Protein AF-A0A0K9NZ03-F1 (afdb_monomer_lite)

Organism: Zostera marina (NCBI:txid29655)

InterPro domains:
  IPR006501 Pectinesterase inhibitor domain [PF04043] (8-106)
  IPR006501 Pectinesterase inhibitor domain [SM00856] (1-106)
  IPR006501 Pectinesterase inhibitor domain [TIGR01614] (9-110)
  IPR035513 Invertase/pectin methylesterase inhibitor domain superfamily [G3DSA:1.20.140.40] (1-110)
  IPR035513 Invertase/pectin methylesterase inhibitor domain superfamily [SSF101148] (7-110)
  IPR051955 Pectinesterase Inhibitor [PTHR31080] (12-106)

Radius of gyration: 18.09 Å; chains: 1; bounding box: 47×19×52 Å

Secondary structure (DSSP, 8-state):
---HHHHHHHHHHHHHHHHHHHHHHHHHHHHHHHHHHTT--STTSHHHHHHHHHHHHHHHHHHHHHHHHHHHHHSTTGGGS-HHHHHHHHHHHHHHHHHHHHHHHHHHHHSTT--

Structure (mmCIF, N/CA/C/O backbone):
data_AF-A0A0K9NZ03-F1
#
_entry.id   AF-A0A0K9NZ03-F1
#
loop_
_atom_site.group_PDB
_atom_site.id
_atom_site.type_symbol
_atom_site.label_atom_id
_atom_site.label_alt_id
_atom_site.label_comp_id
_atom_site.label_asym_id
_atom_site.label_entity_id
_atom_site.label_seq_id
_atom_site.pdbx_PDB_ins_code
_atom_site.Cartn_x
_atom_site.Cartn_y
_atom_site.Cartn_z
_atom_site.occupancy
_atom_site.B_iso_or_equiv
_atom_site.auth_seq_id
_atom_site.auth_comp_id
_atom_site.auth_asym_id
_atom_site.auth_atom_id
_atom_site.pdbx_PDB_model_num
ATOM 1 N N . MET A 1 1 ? 22.995 8.389 -29.003 1.00 44.91 1 MET A N 1
ATOM 2 C CA . MET A 1 1 ? 22.174 7.155 -28.928 1.00 44.91 1 MET A CA 1
ATOM 3 C C . MET A 1 1 ? 22.592 6.379 -27.682 1.00 44.91 1 MET A C 1
ATOM 5 O O . MET A 1 1 ? 23.778 6.148 -27.531 1.00 44.91 1 MET A O 1
ATOM 9 N N . ALA A 1 2 ? 21.683 6.032 -26.763 1.00 61.66 2 ALA A N 1
ATOM 10 C CA . ALA A 1 2 ? 22.058 5.280 -25.554 1.00 61.66 2 ALA A CA 1
ATOM 11 C C . ALA A 1 2 ? 22.301 3.792 -25.867 1.00 61.66 2 ALA A C 1
ATOM 13 O O . ALA A 1 2 ? 21.478 3.184 -26.562 1.00 61.66 2 ALA A O 1
ATOM 14 N N . ASP A 1 3 ? 23.382 3.225 -25.328 1.00 79.56 3 ASP A N 1
ATOM 15 C CA . ASP A 1 3 ? 23.786 1.821 -25.475 1.00 79.56 3 ASP A CA 1
ATOM 16 C C . ASP A 1 3 ? 22.730 0.830 -24.931 1.00 79.56 3 ASP A C 1
ATOM 18 O O . ASP A 1 3 ? 22.018 1.104 -23.958 1.00 79.56 3 ASP A O 1
ATOM 22 N N . LYS A 1 4 ? 22.613 -0.342 -25.565 1.00 72.94 4 LYS A N 1
ATOM 23 C CA . LYS A 1 4 ? 21.635 -1.391 -25.234 1.00 72.94 4 LYS A CA 1
ATOM 24 C C . LYS A 1 4 ? 21.852 -1.949 -23.822 1.00 72.94 4 LYS A C 1
ATOM 26 O O . LYS A 1 4 ? 20.869 -2.207 -23.123 1.00 72.94 4 LYS A O 1
ATOM 31 N N . ARG A 1 5 ? 23.108 -2.077 -23.371 1.00 76.12 5 ARG A N 1
ATOM 32 C CA . ARG A 1 5 ? 23.449 -2.548 -22.015 1.00 76.12 5 ARG A CA 1
ATOM 33 C C . ARG A 1 5 ? 22.998 -1.549 -20.948 1.00 76.12 5 ARG A C 1
ATOM 35 O O . ARG A 1 5 ? 22.409 -1.948 -19.945 1.00 76.12 5 ARG A O 1
ATOM 42 N N . SER A 1 6 ? 23.176 -0.254 -21.212 1.00 77.88 6 SER A N 1
ATOM 43 C CA . SER A 1 6 ? 22.693 0.833 -20.348 1.00 77.88 6 SER A CA 1
ATOM 44 C C . SER A 1 6 ? 21.162 0.835 -20.208 1.00 77.88 6 SER A C 1
ATOM 46 O O . SER A 1 6 ? 20.644 0.917 -19.093 1.00 77.88 6 SER A O 1
ATOM 48 N N . ARG A 1 7 ? 20.416 0.637 -21.308 1.00 76.31 7 ARG A N 1
ATOM 49 C CA . ARG A 1 7 ? 18.941 0.514 -21.265 1.00 76.31 7 ARG A CA 1
ATOM 50 C C . ARG A 1 7 ? 18.483 -0.712 -20.473 1.00 76.31 7 ARG A C 1
ATOM 52 O O . ARG A 1 7 ? 17.536 -0.613 -19.699 1.00 76.31 7 ARG A O 1
ATOM 59 N N . SER A 1 8 ? 19.169 -1.847 -20.624 1.00 79.06 8 SER A N 1
ATOM 60 C CA . SER A 1 8 ? 18.869 -3.060 -19.851 1.00 79.06 8 SER A CA 1
ATOM 61 C C . SER A 1 8 ? 19.049 -2.835 -18.346 1.00 79.06 8 SER A C 1
ATOM 63 O O . SER A 1 8 ? 18.178 -3.216 -17.568 1.00 79.06 8 SER A O 1
ATOM 65 N N . HIS A 1 9 ? 20.132 -2.169 -17.932 1.00 87.38 9 HIS A N 1
ATOM 66 C CA . HIS A 1 9 ? 20.352 -1.804 -16.528 1.00 87.38 9 HIS A CA 1
ATOM 67 C C . HIS A 1 9 ? 19.258 -0.878 -15.989 1.00 87.38 9 HIS A C 1
ATOM 69 O O . HIS A 1 9 ? 18.716 -1.133 -14.916 1.00 87.38 9 HIS A O 1
ATOM 75 N N . ALA A 1 10 ? 18.890 0.155 -16.751 1.00 87.62 10 ALA A N 1
ATOM 76 C CA . ALA A 1 10 ? 17.828 1.082 -16.368 1.00 87.62 10 ALA A CA 1
ATOM 77 C C . ALA A 1 10 ? 16.462 0.385 -16.222 1.00 87.62 10 ALA A C 1
ATOM 79 O O . ALA A 1 10 ? 15.721 0.671 -15.285 1.00 87.62 10 ALA A O 1
ATOM 80 N N . GLY A 1 11 ? 16.135 -0.555 -17.115 1.00 89.69 11 GLY A N 1
ATOM 81 C CA . GLY A 1 11 ? 14.907 -1.344 -17.015 1.00 89.69 11 GLY A CA 1
ATOM 82 C C . GLY A 1 11 ? 14.890 -2.254 -15.783 1.00 89.69 11 GLY A C 1
ATOM 83 O O . GLY A 1 11 ? 13.883 -2.315 -15.082 1.00 89.69 11 GLY A O 1
ATOM 84 N N . MET A 1 12 ? 16.006 -2.925 -15.480 1.00 92.69 12 MET A N 1
ATOM 85 C CA . MET A 1 12 ? 16.115 -3.754 -14.273 1.00 92.69 12 MET A CA 1
ATOM 86 C C . MET A 1 12 ? 15.985 -2.930 -12.991 1.00 92.69 12 MET A C 1
ATOM 88 O O . MET A 1 12 ? 15.308 -3.379 -12.071 1.00 92.69 12 MET A O 1
ATOM 92 N N . ALA A 1 13 ? 16.577 -1.732 -12.946 1.00 94.75 13 ALA A N 1
ATOM 93 C CA . ALA A 1 13 ? 16.439 -0.822 -11.811 1.00 94.75 13 ALA A CA 1
ATOM 94 C C . ALA A 1 13 ? 14.964 -0.474 -11.552 1.00 94.75 13 ALA A C 1
ATOM 96 O O . ALA A 1 13 ? 14.476 -0.707 -10.457 1.00 94.75 13 ALA A O 1
ATOM 97 N N . ALA A 1 14 ? 14.210 -0.078 -12.583 1.00 96.00 14 ALA A N 1
ATOM 98 C CA . ALA A 1 14 ? 12.785 0.234 -12.428 1.00 96.00 14 ALA A CA 1
ATOM 99 C C . ALA A 1 14 ? 11.951 -0.952 -11.904 1.00 96.00 14 ALA A C 1
ATOM 101 O O . ALA A 1 14 ? 11.056 -0.779 -11.076 1.00 96.00 14 ALA A O 1
ATOM 102 N N . VAL A 1 15 ? 12.238 -2.172 -12.378 1.00 97.12 15 VAL A N 1
ATOM 103 C CA . VAL A 1 15 ? 11.563 -3.382 -11.880 1.00 97.12 15 VAL A CA 1
ATOM 104 C C . VAL A 1 15 ? 11.949 -3.667 -10.427 1.00 97.12 15 VAL A C 1
ATOM 106 O O . VAL A 1 15 ? 11.075 -4.025 -9.642 1.00 97.12 15 VAL A O 1
ATOM 109 N N . LYS A 1 16 ? 13.224 -3.490 -10.060 1.00 96.88 16 LYS A N 1
ATOM 110 C CA . LYS A 1 16 ? 13.708 -3.644 -8.682 1.00 96.88 16 LYS A CA 1
ATOM 111 C C . LYS A 1 16 ? 13.016 -2.657 -7.743 1.00 96.88 16 LYS A C 1
ATOM 113 O O . LYS A 1 16 ? 12.449 -3.106 -6.754 1.00 96.88 16 LYS A O 1
ATOM 118 N N . ASP A 1 17 ? 12.965 -1.380 -8.114 1.00 97.19 17 ASP A N 1
ATOM 119 C CA . ASP A 1 17 ? 12.300 -0.330 -7.335 1.00 97.19 17 ASP A CA 1
ATOM 120 C C . ASP A 1 17 ? 10.811 -0.658 -7.135 1.00 97.19 17 ASP A C 1
ATOM 122 O O . ASP A 1 17 ? 10.288 -0.581 -6.027 1.00 97.19 17 ASP A O 1
ATOM 126 N N . CYS A 1 18 ? 10.122 -1.114 -8.192 1.00 98.31 18 CYS A N 1
ATOM 127 C CA . CYS A 1 18 ? 8.732 -1.554 -8.054 1.00 98.31 18 CYS A CA 1
ATOM 128 C C . CYS A 1 18 ? 8.595 -2.742 -7.084 1.00 98.31 18 CYS A C 1
ATOM 130 O O . CYS A 1 18 ? 7.695 -2.749 -6.249 1.00 98.31 18 CYS A O 1
ATOM 132 N N . VAL A 1 19 ? 9.458 -3.759 -7.179 1.00 98.12 19 VAL A N 1
ATOM 133 C CA . VAL A 1 19 ? 9.402 -4.927 -6.283 1.00 98.12 19 VAL A CA 1
ATOM 134 C C . VAL A 1 19 ? 9.680 -4.534 -4.832 1.00 98.12 19 VAL A C 1
ATOM 136 O O . VAL A 1 19 ? 9.052 -5.093 -3.936 1.00 98.12 19 VAL A O 1
ATOM 139 N N . GLU A 1 20 ? 10.593 -3.596 -4.591 1.00 98.50 20 GLU A N 1
ATOM 140 C CA . GLU A 1 20 ? 10.885 -3.066 -3.256 1.00 98.50 20 GLU A CA 1
ATOM 141 C C . GLU A 1 20 ? 9.670 -2.340 -2.670 1.00 98.50 20 GLU A C 1
ATOM 143 O O . GLU A 1 20 ? 9.242 -2.701 -1.575 1.00 98.50 20 GLU A O 1
ATOM 148 N N . ASN A 1 21 ? 9.018 -1.461 -3.437 1.00 98.62 21 ASN A N 1
ATOM 149 C CA . ASN A 1 21 ? 7.770 -0.825 -3.003 1.00 98.62 21 ASN A CA 1
ATOM 150 C C . ASN A 1 21 ? 6.661 -1.855 -2.732 1.00 98.62 21 ASN A C 1
ATOM 152 O O . ASN A 1 21 ?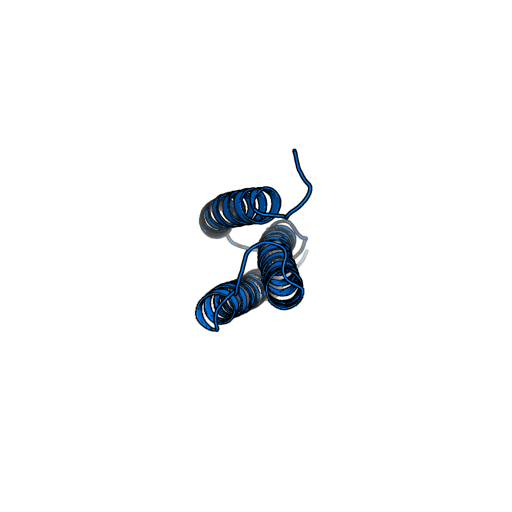 6.009 -1.821 -1.697 1.00 98.62 21 ASN A O 1
ATOM 156 N N . MET A 1 22 ? 6.475 -2.852 -3.603 1.00 98.69 22 MET A N 1
ATOM 157 C CA . MET A 1 22 ? 5.466 -3.894 -3.363 1.00 98.69 22 MET A CA 1
ATOM 158 C C . MET A 1 22 ? 5.760 -4.736 -2.110 1.00 98.69 22 MET A C 1
ATOM 160 O O . MET A 1 22 ? 4.830 -5.226 -1.470 1.00 98.69 22 MET A O 1
ATOM 164 N N . ARG A 1 23 ? 7.037 -4.940 -1.755 1.00 98.69 23 ARG A N 1
ATOM 165 C CA . ARG A 1 23 ? 7.420 -5.615 -0.503 1.00 98.69 23 ARG A CA 1
ATOM 166 C C . ARG A 1 23 ? 7.080 -4.762 0.711 1.00 98.69 23 ARG A C 1
ATOM 168 O O . ARG A 1 23 ? 6.567 -5.319 1.680 1.00 98.69 23 ARG A O 1
ATOM 175 N N . GLU A 1 24 ? 7.328 -3.459 0.631 1.00 98.56 24 GLU A N 1
ATOM 176 C CA . GLU A 1 24 ? 6.939 -2.514 1.674 1.00 98.56 24 GLU A CA 1
ATOM 177 C C . GLU A 1 24 ? 5.416 -2.504 1.846 1.00 98.56 24 GLU A C 1
ATOM 179 O O . GLU A 1 24 ? 4.928 -2.760 2.942 1.00 98.56 24 GLU A O 1
ATOM 184 N N . GLY A 1 25 ? 4.648 -2.434 0.755 1.00 98.62 25 GLY A N 1
ATOM 185 C CA . GLY A 1 25 ? 3.188 -2.505 0.829 1.00 98.62 25 GLY A CA 1
ATOM 186 C C . GLY A 1 25 ? 2.672 -3.796 1.481 1.00 98.62 25 GLY A C 1
ATOM 187 O O . GLY A 1 25 ? 1.746 -3.766 2.292 1.00 98.62 25 GLY A O 1
ATOM 188 N N . VAL A 1 26 ? 3.312 -4.946 1.225 1.00 98.69 26 VAL A N 1
ATOM 189 C CA . VAL A 1 26 ? 2.999 -6.203 1.936 1.00 98.69 26 VAL A CA 1
ATOM 190 C C . VAL A 1 26 ? 3.328 -6.112 3.429 1.00 98.69 26 VAL A C 1
ATOM 192 O O . VAL A 1 26 ? 2.570 -6.638 4.246 1.00 98.69 26 VAL A O 1
ATOM 195 N N . TYR A 1 27 ? 4.439 -5.477 3.800 1.00 98.69 27 TYR A N 1
ATOM 196 C CA . TYR A 1 27 ? 4.800 -5.249 5.199 1.00 98.69 27 TYR A CA 1
ATOM 197 C C . TYR A 1 27 ? 3.763 -4.366 5.909 1.00 98.69 27 TYR A C 1
ATOM 199 O O . TYR A 1 27 ? 3.268 -4.745 6.972 1.00 98.69 27 TYR A O 1
ATOM 207 N N . GLN A 1 28 ? 3.327 -3.276 5.277 1.00 98.69 28 GLN A N 1
ATOM 208 C CA . GLN A 1 28 ? 2.277 -2.399 5.799 1.00 98.69 28 GLN A CA 1
ATOM 209 C C . GLN A 1 28 ? 0.932 -3.133 5.971 1.00 98.69 28 GLN A C 1
ATOM 211 O O . GLN A 1 28 ? 0.277 -3.041 7.015 1.00 98.69 28 GLN A O 1
ATOM 216 N N . MET A 1 29 ? 0.537 -3.958 4.997 1.00 98.44 29 MET A N 1
ATOM 217 C CA . MET A 1 29 ? -0.683 -4.771 5.106 1.00 98.44 29 MET A CA 1
ATOM 218 C C . MET A 1 29 ? -0.593 -5.811 6.232 1.00 98.44 29 MET A C 1
ATOM 220 O O . MET A 1 29 ? -1.580 -6.055 6.924 1.00 98.44 29 MET A O 1
ATOM 224 N N . ARG A 1 30 ? 0.587 -6.399 6.471 1.00 98.50 30 ARG A N 1
ATOM 225 C CA . ARG A 1 30 ? 0.809 -7.314 7.605 1.00 98.50 30 ARG A CA 1
ATOM 226 C C . ARG A 1 30 ? 0.710 -6.606 8.952 1.00 98.50 30 ARG A C 1
ATOM 228 O O . ARG A 1 30 ? 0.084 -7.155 9.852 1.00 98.50 30 ARG A O 1
ATOM 235 N N . ASN A 1 31 ? 1.266 -5.401 9.080 1.00 98.31 31 ASN A N 1
ATOM 236 C CA . ASN A 1 31 ? 1.109 -4.594 10.294 1.00 98.31 31 ASN A CA 1
ATOM 237 C C . ASN A 1 31 ? -0.367 -4.279 10.551 1.00 98.31 31 ASN A C 1
ATOM 239 O O . ASN A 1 31 ? -0.848 -4.460 11.664 1.00 98.31 31 ASN A O 1
ATOM 243 N N . SER A 1 32 ? -1.110 -3.924 9.498 1.00 97.94 32 SER A N 1
ATOM 244 C CA . SER A 1 32 ? -2.560 -3.704 9.579 1.00 97.94 32 SER A CA 1
ATOM 245 C C . SER A 1 32 ? -3.305 -4.922 10.128 1.00 97.94 32 SER A C 1
ATOM 247 O O . SER A 1 32 ? -4.160 -4.778 10.996 1.00 97.94 32 SER A O 1
ATOM 249 N N . LEU A 1 33 ? -2.986 -6.125 9.638 1.00 97.38 33 LEU A N 1
ATOM 250 C CA . LEU A 1 33 ? -3.606 -7.363 10.119 1.00 97.38 33 LEU A CA 1
ATOM 251 C C . LEU A 1 33 ? -3.266 -7.634 11.585 1.00 97.38 33 LEU A C 1
ATOM 253 O O . LEU A 1 33 ? -4.173 -7.861 12.382 1.00 97.38 33 LEU A O 1
ATOM 257 N N . LYS A 1 34 ? -1.984 -7.539 11.943 1.00 97.69 34 LYS A N 1
ATOM 258 C CA . LYS A 1 34 ? -1.512 -7.782 13.308 1.00 97.69 34 LYS A CA 1
ATOM 259 C C . LYS A 1 34 ? -2.178 -6.851 14.324 1.00 97.69 34 LYS A C 1
ATOM 261 O O . LYS A 1 34 ? -2.623 -7.290 15.374 1.00 97.69 34 LYS A O 1
ATOM 266 N N . GLU A 1 35 ? -2.317 -5.578 13.987 1.00 96.56 35 GLU A N 1
ATOM 267 C CA . GLU A 1 35 ? -2.962 -4.591 14.856 1.00 96.56 35 GLU A CA 1
ATOM 268 C C . GLU A 1 35 ? -4.444 -4.883 15.098 1.00 96.56 35 GLU A C 1
ATOM 270 O O . GLU A 1 35 ? -4.962 -4.641 16.187 1.00 96.56 35 GLU A O 1
ATOM 275 N N . MET A 1 36 ? -5.132 -5.433 14.092 1.00 94.69 36 MET A N 1
ATOM 276 C CA . MET A 1 36 ? -6.506 -5.906 14.259 1.00 94.69 36 MET A CA 1
ATOM 277 C C . MET A 1 36 ? -6.573 -7.164 15.139 1.00 94.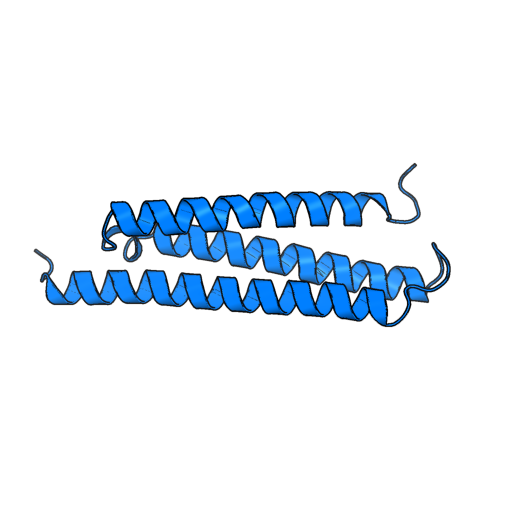69 36 MET A C 1
ATOM 279 O O . MET A 1 36 ? -7.516 -7.301 15.923 1.00 94.69 36 MET A O 1
ATOM 283 N N . GLU A 1 37 ? -5.586 -8.058 15.033 1.00 94.06 37 GLU A N 1
ATOM 284 C CA . GLU A 1 37 ? -5.461 -9.281 15.842 1.00 94.06 37 GLU A CA 1
ATOM 285 C C . GLU A 1 37 ? -5.129 -8.991 17.316 1.00 94.06 37 GLU A C 1
ATOM 287 O O . GLU A 1 37 ? -5.665 -9.662 18.198 1.00 94.06 37 GLU A O 1
ATOM 292 N N . ASP A 1 38 ? -4.350 -7.941 17.601 1.00 89.38 38 ASP A N 1
ATOM 293 C CA . ASP A 1 38 ? -3.972 -7.500 18.958 1.00 89.38 38 ASP A CA 1
ATOM 294 C C . ASP A 1 38 ? -5.167 -6.960 19.789 1.00 89.38 38 ASP A C 1
ATOM 296 O O . ASP A 1 38 ? -5.044 -6.590 20.966 1.00 89.38 38 ASP A O 1
ATOM 300 N N . GLY A 1 39 ? -6.365 -6.962 19.202 1.00 87.25 39 GLY A N 1
ATOM 301 C CA . GLY A 1 39 ? -7.627 -6.699 19.873 1.00 87.25 39 GLY A CA 1
ATOM 302 C C . GLY A 1 39 ? -8.012 -5.226 19.826 1.00 87.25 39 GLY A C 1
ATOM 303 O O . GLY A 1 39 ? -7.644 -4.431 20.695 1.00 87.25 39 GLY A O 1
ATOM 304 N N . MET A 1 40 ? -8.886 -4.901 18.870 1.00 92.06 40 MET A N 1
ATOM 305 C CA . MET A 1 40 ? -9.435 -3.557 18.640 1.00 92.06 40 MET A CA 1
ATOM 306 C C . MET A 1 40 ? -10.162 -2.955 19.857 1.00 92.06 40 MET A C 1
ATOM 308 O O . MET A 1 40 ? -10.350 -1.746 19.941 1.00 92.06 40 MET A O 1
ATOM 312 N N . GLY A 1 41 ? -10.607 -3.772 20.813 1.00 91.31 41 GLY A N 1
ATOM 313 C CA . GLY A 1 41 ? -11.422 -3.314 21.937 1.00 91.31 41 GLY A CA 1
ATOM 314 C C . GLY A 1 41 ? -12.822 -2.846 21.515 1.00 91.31 41 GLY A C 1
ATOM 315 O O . GLY A 1 41 ? -13.289 -3.084 20.400 1.00 91.31 41 GLY A O 1
ATOM 316 N N . ARG A 1 42 ? -13.537 -2.186 22.434 1.00 92.00 42 ARG A N 1
ATOM 317 C CA . ARG A 1 42 ? -14.911 -1.721 22.186 1.00 92.00 42 ARG A CA 1
ATOM 318 C C . ARG A 1 42 ? -14.912 -0.586 21.161 1.00 92.00 42 ARG A C 1
ATOM 320 O O . ARG A 1 42 ? -14.200 0.401 21.358 1.00 92.00 42 ARG A O 1
ATOM 327 N N . LYS A 1 43 ? -15.758 -0.676 20.128 1.00 89.94 43 LYS A N 1
ATOM 328 C CA . LYS A 1 43 ? -15.946 0.394 19.131 1.00 89.94 43 LYS A CA 1
ATOM 329 C C . LYS A 1 43 ? -16.169 1.748 19.819 1.00 89.94 43 LYS A C 1
ATOM 331 O O . LYS A 1 43 ? -16.996 1.855 20.722 1.00 89.94 43 LYS A O 1
ATOM 336 N N . GLY A 1 44 ? -15.412 2.764 19.403 1.00 88.44 44 GLY A N 1
ATOM 337 C CA . GLY A 1 44 ? -15.463 4.116 19.978 1.00 88.44 44 GLY A CA 1
ATOM 338 C C . GLY A 1 44 ? -14.659 4.321 21.269 1.00 88.44 44 GLY A C 1
ATOM 339 O O . GLY A 1 44 ? -14.591 5.443 21.755 1.00 88.44 44 GLY A O 1
ATOM 340 N N . SER A 1 45 ? -14.036 3.281 21.831 1.00 94.12 45 SER A N 1
ATOM 341 C CA . SER A 1 45 ? -13.072 3.454 22.927 1.00 94.12 45 SER A CA 1
ATOM 342 C C . SER A 1 45 ? -11.756 4.066 22.434 1.00 94.12 45 SER A C 1
ATOM 344 O O . SER A 1 45 ? -11.421 3.961 21.254 1.00 94.12 45 SER A O 1
ATOM 346 N N . GLN A 1 46 ? -10.967 4.637 23.348 1.00 93.94 46 GLN A N 1
ATOM 347 C CA . GLN A 1 46 ? -9.637 5.163 23.021 1.00 93.94 46 GLN A CA 1
ATOM 348 C C . GLN A 1 46 ? -8.722 4.088 22.416 1.00 93.94 46 GLN A C 1
ATOM 350 O O . GLN A 1 46 ? -8.016 4.354 21.448 1.00 93.94 46 GLN A O 1
ATOM 355 N N . ARG A 1 47 ? -8.785 2.856 22.942 1.00 94.44 47 ARG A N 1
ATOM 356 C CA . ARG A 1 47 ? -8.050 1.703 22.401 1.00 94.44 47 ARG A CA 1
ATOM 357 C C . ARG A 1 47 ? -8.467 1.396 20.963 1.00 94.44 47 ARG A C 1
ATOM 359 O O . ARG A 1 47 ? -7.608 1.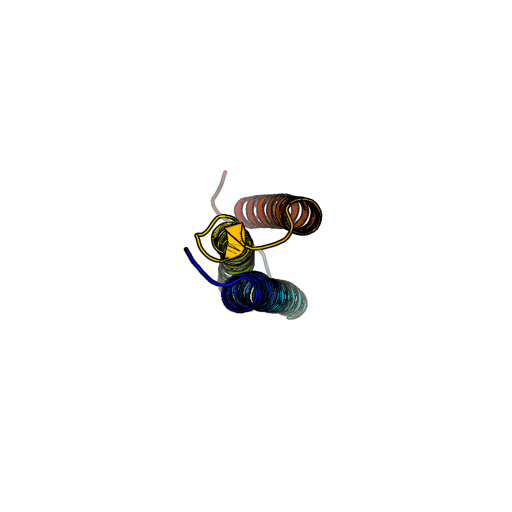215 20.110 1.00 94.44 47 ARG A O 1
ATOM 366 N N . PHE A 1 48 ? -9.771 1.408 20.685 1.00 94.69 48 PHE A N 1
ATOM 367 C CA . PHE A 1 48 ? -10.278 1.216 19.327 1.00 94.69 48 PHE A CA 1
ATOM 368 C C . PHE A 1 48 ? -9.782 2.292 18.372 1.00 94.69 48 PHE A C 1
ATOM 370 O O . PHE A 1 48 ? -9.328 1.961 17.284 1.00 94.69 48 PHE A O 1
ATOM 377 N N . LEU A 1 49 ? -9.852 3.566 18.770 1.00 94.44 49 LEU A N 1
ATOM 378 C CA . LEU A 1 49 ? -9.382 4.673 17.937 1.00 94.44 49 LEU A CA 1
ATOM 379 C C . LEU A 1 49 ? -7.881 4.563 17.648 1.00 94.44 49 LEU A C 1
ATOM 381 O O . LEU A 1 49 ? -7.481 4.765 16.507 1.00 94.44 49 LEU A O 1
ATOM 385 N N . PHE A 1 50 ? -7.073 4.193 18.644 1.00 94.75 50 PHE A N 1
ATOM 386 C CA . PHE A 1 50 ? -5.633 3.989 18.477 1.00 94.75 50 PHE A CA 1
ATOM 387 C C . PHE A 1 50 ? -5.321 2.923 17.414 1.00 94.75 50 PHE A C 1
ATOM 389 O O . PHE A 1 50 ? -4.684 3.233 16.409 1.00 94.75 50 PHE A O 1
ATOM 396 N N . HIS A 1 51 ? -5.850 1.706 17.576 1.00 96.38 51 HIS A N 1
ATOM 397 C CA . HIS A 1 51 ? -5.632 0.625 16.610 1.00 96.38 51 HIS A CA 1
ATOM 398 C C . HIS A 1 51 ? -6.225 0.957 15.230 1.00 96.38 51 HIS A C 1
ATOM 400 O O . HIS A 1 51 ? -5.604 0.707 14.200 1.00 96.38 51 HIS A O 1
ATOM 406 N N . TYR A 1 52 ? -7.404 1.587 15.193 1.00 96.19 52 TYR A N 1
ATOM 407 C CA . TYR A 1 52 ? -8.045 2.034 13.956 1.00 96.19 52 TYR A CA 1
ATOM 408 C C . TYR A 1 52 ? -7.147 2.970 13.133 1.00 96.19 52 TYR A C 1
ATOM 410 O O . TYR A 1 52 ? -6.981 2.749 11.933 1.00 96.19 52 TYR A O 1
ATOM 418 N N . TYR A 1 53 ? -6.562 4.000 13.755 1.00 96.62 53 TYR A N 1
ATOM 419 C CA . TYR A 1 53 ? -5.706 4.952 13.043 1.00 96.62 53 TYR A CA 1
ATOM 420 C C . TYR A 1 53 ? -4.398 4.314 12.563 1.00 96.62 53 TYR A C 1
ATOM 422 O O . TYR A 1 53 ? -3.926 4.658 11.476 1.00 96.62 53 TYR A O 1
ATOM 430 N N . ASN A 1 54 ? -3.848 3.350 13.305 1.00 97.75 54 ASN A N 1
ATOM 431 C CA . ASN A 1 54 ? -2.683 2.580 12.866 1.00 97.75 54 ASN A CA 1
ATOM 432 C C . ASN A 1 54 ? -3.007 1.757 11.610 1.00 97.75 54 ASN A C 1
ATOM 434 O O . ASN A 1 54 ? -2.328 1.891 10.590 1.00 97.75 54 ASN A O 1
ATOM 438 N N . VAL A 1 55 ? -4.113 1.001 11.628 1.00 97.94 55 VAL A N 1
ATOM 439 C CA . VAL A 1 55 ? -4.609 0.257 10.456 1.00 97.94 55 VAL A CA 1
ATOM 440 C C . VAL A 1 55 ? -4.840 1.193 9.269 1.00 97.94 55 VAL A C 1
ATOM 442 O O . VAL A 1 55 ? -4.390 0.914 8.160 1.00 97.94 55 VAL A O 1
ATOM 445 N N . GLN A 1 56 ? -5.505 2.330 9.482 1.00 97.94 56 GLN A N 1
ATOM 446 C CA . GLN A 1 56 ? -5.757 3.308 8.423 1.00 97.94 56 GLN A CA 1
ATOM 447 C C . GLN A 1 56 ? -4.455 3.846 7.815 1.00 97.94 56 GLN A C 1
ATOM 449 O O . GLN A 1 56 ? -4.353 3.966 6.591 1.00 97.94 56 GLN A O 1
ATOM 454 N N . THR A 1 57 ? -3.465 4.148 8.657 1.00 98.44 57 THR A N 1
ATOM 455 C CA . THR A 1 57 ? -2.152 4.648 8.235 1.00 98.44 57 THR A CA 1
ATOM 456 C C . THR A 1 57 ? -1.439 3.622 7.367 1.00 98.44 57 THR A C 1
ATOM 458 O O . THR A 1 57 ? -1.039 3.938 6.249 1.00 98.44 57 THR A O 1
ATOM 461 N N . TRP A 1 58 ? -1.332 2.380 7.832 1.00 98.75 58 TRP A N 1
ATOM 462 C CA . TRP A 1 58 ? -0.599 1.347 7.109 1.00 98.75 58 TRP A CA 1
ATOM 463 C C . TRP A 1 58 ? -1.292 0.906 5.818 1.00 98.75 58 TRP A C 1
ATOM 465 O O . TRP A 1 58 ? -0.627 0.761 4.797 1.00 98.75 58 TRP A O 1
ATOM 475 N N . VAL A 1 59 ? -2.623 0.783 5.791 1.00 98.69 59 VAL A N 1
ATOM 476 C CA . VAL A 1 59 ? -3.333 0.502 4.528 1.00 98.69 59 VAL A CA 1
ATOM 477 C C . VAL A 1 59 ? -3.153 1.656 3.525 1.00 98.69 59 VAL A C 1
ATOM 479 O O . VAL A 1 59 ? -2.997 1.413 2.328 1.00 98.69 59 VAL A O 1
ATOM 482 N N . SER A 1 60 ? -3.126 2.912 3.989 1.00 98.69 60 SER A N 1
ATOM 483 C CA . SER A 1 60 ? -2.856 4.074 3.122 1.00 98.69 60 SER A CA 1
ATOM 484 C C . SER A 1 60 ? -1.410 4.097 2.610 1.00 98.69 60 SER A C 1
ATOM 486 O O . SER A 1 60 ? -1.172 4.448 1.452 1.00 98.69 60 SER A O 1
ATOM 488 N N . ALA A 1 61 ? -0.451 3.691 3.447 1.00 98.81 61 ALA A N 1
ATOM 489 C CA . ALA A 1 61 ? 0.947 3.536 3.058 1.00 98.81 61 ALA A CA 1
ATOM 490 C C . ALA A 1 61 ? 1.101 2.451 1.982 1.00 98.81 61 ALA A C 1
ATOM 492 O O . ALA A 1 61 ? 1.653 2.736 0.925 1.00 98.81 61 ALA A O 1
ATOM 493 N N . ALA A 1 62 ? 0.482 1.278 2.167 1.00 98.88 62 ALA A N 1
ATOM 494 C CA . ALA A 1 62 ? 0.494 0.209 1.167 1.00 98.88 62 ALA A CA 1
ATOM 495 C C . ALA A 1 62 ? -0.031 0.674 -0.201 1.00 98.88 62 ALA A C 1
ATOM 497 O O . ALA A 1 62 ? 0.566 0.383 -1.237 1.00 98.88 62 ALA A O 1
ATOM 498 N N . LEU A 1 63 ? -1.117 1.455 -0.210 1.00 98.81 63 LEU A N 1
ATOM 499 C CA . LEU A 1 63 ?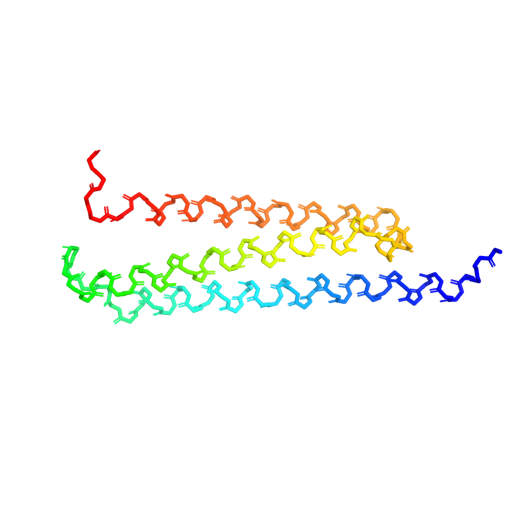 -1.669 2.021 -1.442 1.00 98.81 63 LEU A CA 1
ATOM 500 C C . LEU A 1 63 ? -0.691 2.998 -2.121 1.00 98.81 63 LEU A C 1
ATOM 502 O O . LEU A 1 63 ? -0.605 3.044 -3.350 1.00 98.81 63 LEU A O 1
ATOM 506 N N . THR A 1 64 ? 0.048 3.770 -1.322 1.00 98.75 64 THR A N 1
ATOM 507 C CA . THR A 1 64 ? 1.077 4.703 -1.804 1.00 98.75 64 THR A CA 1
ATOM 508 C C . THR A 1 64 ? 2.270 3.954 -2.398 1.00 98.75 64 THR A C 1
ATOM 510 O O . THR A 1 64 ? 2.755 4.323 -3.470 1.00 98.75 64 THR A O 1
ATOM 513 N N . ASP A 1 65 ? 2.708 2.865 -1.768 1.00 98.75 65 ASP A N 1
ATOM 514 C CA . ASP A 1 65 ? 3.801 2.029 -2.270 1.00 98.75 65 ASP A CA 1
ATOM 515 C C . ASP A 1 65 ? 3.451 1.409 -3.632 1.00 98.75 65 ASP A C 1
ATOM 517 O O . ASP A 1 65 ? 4.237 1.436 -4.584 1.00 98.75 65 ASP A O 1
ATOM 521 N N . GLU A 1 66 ? 2.226 0.899 -3.765 1.00 98.69 66 GLU A N 1
ATOM 522 C CA . GLU A 1 66 ? 1.719 0.345 -5.021 1.00 98.69 66 GLU A CA 1
ATOM 523 C C . GLU A 1 66 ? 1.679 1.402 -6.135 1.00 98.69 66 GLU A C 1
ATOM 525 O O . GLU A 1 66 ? 2.098 1.126 -7.264 1.00 98.69 66 GLU A O 1
ATOM 530 N N . TRP A 1 67 ? 1.240 2.628 -5.820 1.00 98.31 67 TRP A N 1
ATOM 531 C CA . TRP A 1 67 ? 1.287 3.753 -6.758 1.00 98.31 67 TRP A CA 1
ATOM 532 C C . TRP A 1 67 ? 2.725 4.091 -7.167 1.00 98.31 67 TRP A C 1
ATOM 534 O O . TRP A 1 67 ? 3.020 4.212 -8.358 1.00 98.31 67 TRP A O 1
ATOM 544 N N . THR A 1 68 ? 3.646 4.130 -6.205 1.00 97.94 68 THR A N 1
ATOM 545 C CA . THR A 1 68 ? 5.067 4.416 -6.448 1.00 97.94 68 THR A CA 1
ATOM 546 C C . THR A 1 68 ? 5.718 3.342 -7.335 1.00 97.94 68 THR A C 1
ATOM 548 O O . THR A 1 68 ? 6.525 3.656 -8.214 1.00 97.94 68 THR A O 1
ATOM 551 N N . CYS A 1 69 ? 5.335 2.063 -7.202 1.00 98.38 69 CYS A N 1
ATOM 552 C CA . CYS A 1 69 ? 5.730 1.026 -8.168 1.00 98.38 69 CYS A CA 1
ATOM 553 C C . CYS A 1 69 ? 5.222 1.340 -9.593 1.00 98.38 69 CYS A C 1
ATOM 555 O O . CYS A 1 69 ? 5.961 1.179 -10.570 1.00 98.38 69 CYS A O 1
ATOM 557 N N . LEU A 1 70 ? 3.967 1.771 -9.757 1.00 98.12 70 LEU A N 1
ATOM 558 C CA . LEU A 1 70 ? 3.429 2.112 -11.082 1.00 98.12 70 LEU A CA 1
ATOM 559 C C . LEU A 1 70 ? 4.171 3.311 -11.699 1.00 98.12 70 LEU A C 1
ATOM 561 O O . LEU A 1 70 ? 4.442 3.324 -12.908 1.00 98.12 70 LEU A O 1
ATOM 565 N N . GLU A 1 71 ? 4.549 4.287 -10.877 1.00 96.75 71 GLU A N 1
ATOM 566 C CA . GLU A 1 71 ? 5.364 5.434 -11.284 1.00 96.75 71 GLU A CA 1
ATOM 567 C C . GLU A 1 71 ? 6.767 5.012 -11.742 1.00 96.75 71 GLU A C 1
ATOM 569 O O . GLU A 1 71 ? 7.210 5.437 -12.815 1.00 96.75 71 GLU A O 1
ATOM 574 N N . SER A 1 72 ? 7.436 4.092 -11.035 1.00 95.44 72 SER A N 1
ATOM 575 C CA . SER A 1 72 ? 8.764 3.606 -11.448 1.00 95.44 72 SER A CA 1
ATOM 576 C C . SER A 1 72 ? 8.737 2.927 -12.829 1.00 95.44 72 SER A C 1
ATOM 578 O O . SER A 1 72 ? 9.647 3.104 -13.649 1.00 95.44 72 SER A O 1
ATOM 580 N N . LEU A 1 73 ? 7.648 2.215 -13.142 1.00 95.81 73 LEU A N 1
ATOM 581 C CA . LEU A 1 73 ? 7.444 1.538 -14.426 1.00 95.81 73 LEU A CA 1
ATOM 582 C C . LEU A 1 73 ? 7.039 2.484 -15.565 1.00 95.81 73 LEU A C 1
ATOM 584 O O . LEU A 1 73 ? 7.352 2.208 -16.728 1.00 95.81 73 LEU A O 1
ATOM 588 N N . SER A 1 74 ? 6.340 3.579 -15.267 1.00 93.81 74 SER A N 1
ATOM 589 C CA . SER A 1 74 ? 5.958 4.595 -16.262 1.00 93.81 74 SER A CA 1
ATOM 590 C C . SER A 1 74 ? 7.061 5.635 -16.510 1.00 93.81 74 SER A C 1
ATOM 592 O O . SER A 1 74 ? 7.097 6.264 -17.574 1.00 93.81 74 SER A O 1
ATOM 594 N N . GLY A 1 75 ? 8.011 5.749 -15.578 1.00 89.19 75 GLY A N 1
ATOM 595 C CA . GLY A 1 75 ? 9.162 6.638 -15.647 1.00 89.19 75 GLY A CA 1
ATOM 596 C C . GLY A 1 75 ? 10.144 6.350 -16.791 1.00 89.19 75 GLY A C 1
ATOM 597 O O . GLY A 1 75 ? 10.016 5.425 -17.600 1.00 89.19 75 GLY A O 1
ATOM 598 N N . ARG A 1 76 ? 11.186 7.186 -16.887 1.00 86.88 76 ARG A N 1
ATOM 599 C CA . ARG A 1 76 ? 12.195 7.111 -17.963 1.00 86.88 76 ARG A CA 1
ATOM 600 C C . ARG A 1 76 ? 12.943 5.771 -17.979 1.00 86.88 76 ARG A C 1
ATOM 602 O O . ARG A 1 76 ? 13.197 5.225 -19.050 1.00 86.88 76 ARG A O 1
ATOM 609 N N . THR A 1 77 ? 13.268 5.245 -16.803 1.00 87.25 77 THR A N 1
ATOM 610 C CA . THR A 1 77 ? 13.913 3.939 -16.601 1.00 87.25 77 THR A CA 1
ATOM 611 C C . THR A 1 77 ? 12.948 2.794 -16.913 1.00 87.25 77 THR A C 1
ATOM 613 O O . THR A 1 77 ? 13.291 1.906 -17.695 1.00 87.25 77 THR A O 1
ATOM 616 N N . GLY A 1 78 ? 11.699 2.883 -16.444 1.00 89.00 78 GLY A N 1
ATOM 617 C CA . GLY A 1 78 ? 10.622 1.936 -16.746 1.00 89.00 78 GLY A CA 1
ATOM 618 C C . GLY A 1 78 ? 10.281 1.816 -18.238 1.00 89.00 78 GLY A C 1
ATOM 619 O O . GLY A 1 78 ? 9.923 0.741 -18.732 1.00 89.00 78 GLY A O 1
ATOM 620 N N . ARG A 1 79 ? 10.506 2.878 -19.025 1.00 91.06 79 ARG A N 1
ATOM 621 C CA . ARG A 1 79 ? 10.411 2.823 -20.496 1.00 91.06 79 ARG A CA 1
ATOM 622 C C . ARG A 1 79 ? 11.434 1.901 -21.164 1.00 91.06 79 ARG A C 1
ATOM 624 O O . ARG A 1 79 ? 11.187 1.475 -22.290 1.00 91.06 79 ARG A O 1
ATOM 631 N N . SER A 1 80 ? 12.518 1.552 -20.472 1.00 93.50 80 SER A N 1
ATOM 632 C CA . SER A 1 80 ? 13.529 0.602 -20.953 1.00 93.50 80 SER A CA 1
ATOM 633 C C . SER A 1 80 ? 13.186 -0.864 -20.647 1.00 93.50 80 SER A C 1
ATOM 635 O O . SER A 1 80 ? 13.859 -1.765 -21.145 1.00 93.50 80 SER A O 1
ATOM 637 N N . VAL A 1 81 ? 12.132 -1.122 -19.864 1.00 94.19 81 VAL A N 1
ATOM 638 C CA . VAL A 1 81 ? 11.598 -2.470 -19.624 1.00 94.19 81 VAL A CA 1
ATOM 639 C C . VAL A 1 81 ? 10.879 -2.966 -20.878 1.00 94.19 81 VAL A C 1
ATOM 641 O O . VAL A 1 81 ? 10.154 -2.212 -21.532 1.00 94.19 81 VAL A O 1
ATOM 644 N N . ASN A 1 82 ? 11.025 -4.256 -21.191 1.00 94.50 82 ASN A N 1
ATOM 645 C CA . ASN A 1 82 ? 10.244 -4.900 -22.245 1.00 94.50 82 ASN A CA 1
ATOM 646 C C . ASN A 1 82 ? 8.739 -4.621 -22.053 1.00 94.50 82 ASN A C 1
ATOM 648 O O . ASN A 1 82 ? 8.190 -4.828 -20.970 1.00 94.50 82 ASN A O 1
ATOM 652 N N . SER A 1 83 ? 8.060 -4.172 -23.110 1.00 94.75 83 SER A N 1
ATOM 653 C CA . SER A 1 83 ? 6.670 -3.702 -23.037 1.00 94.75 83 SER A CA 1
ATOM 654 C C . SER A 1 83 ? 5.688 -4.764 -22.532 1.00 94.75 83 SER A C 1
ATOM 656 O O . SER A 1 83 ? 4.769 -4.435 -21.773 1.00 94.75 83 SER A O 1
ATOM 658 N N . ARG A 1 84 ? 5.896 -6.040 -22.890 1.00 96.12 84 ARG A N 1
ATOM 659 C CA . ARG A 1 84 ? 5.064 -7.166 -22.440 1.00 96.12 84 ARG A CA 1
ATOM 660 C C . ARG A 1 84 ? 5.244 -7.407 -20.946 1.00 96.12 84 ARG A C 1
ATOM 662 O O . ARG A 1 84 ? 4.250 -7.512 -20.232 1.00 96.12 84 ARG A O 1
ATOM 669 N N . VAL A 1 85 ? 6.492 -7.427 -20.474 1.00 95.12 85 VAL A N 1
ATOM 670 C CA . VAL A 1 85 ? 6.821 -7.586 -19.047 1.00 95.12 85 VAL A CA 1
ATOM 671 C C . VAL A 1 85 ? 6.256 -6.422 -18.236 1.00 95.12 85 VAL A C 1
ATOM 673 O O . VAL A 1 85 ? 5.525 -6.644 -17.273 1.00 95.12 85 VAL A O 1
ATOM 676 N N . ARG A 1 86 ? 6.496 -5.180 -18.675 1.00 95.94 86 ARG A N 1
ATOM 677 C CA . ARG A 1 86 ? 5.967 -3.977 -18.017 1.00 95.94 86 ARG A CA 1
ATOM 678 C C . ARG A 1 86 ? 4.445 -4.025 -17.890 1.00 95.94 86 ARG A C 1
ATOM 680 O O . ARG A 1 86 ? 3.912 -3.764 -16.819 1.00 95.94 86 ARG A O 1
ATOM 687 N N . THR A 1 87 ? 3.745 -4.402 -18.961 1.00 97.19 87 THR A N 1
ATOM 688 C CA . THR A 1 87 ? 2.277 -4.521 -18.961 1.00 97.19 87 THR A CA 1
ATOM 689 C C . THR A 1 87 ? 1.785 -5.587 -17.984 1.00 97.19 87 THR A C 1
ATOM 691 O O . THR A 1 87 ? 0.791 -5.372 -17.293 1.00 97.19 87 THR A O 1
ATOM 694 N N . GLN A 1 88 ? 2.469 -6.731 -17.904 1.00 97.94 88 GLN A N 1
ATOM 695 C CA . GLN A 1 88 ? 2.110 -7.796 -16.968 1.00 97.94 88 GLN A CA 1
ATOM 696 C C . GLN A 1 88 ? 2.286 -7.367 -15.509 1.00 97.94 88 GLN A C 1
ATOM 698 O O . GLN A 1 88 ? 1.390 -7.627 -14.707 1.00 97.94 88 GLN A O 1
ATOM 703 N N . ILE A 1 89 ? 3.394 -6.694 -15.175 1.00 97.62 89 ILE A N 1
ATOM 704 C CA . ILE A 1 89 ? 3.623 -6.169 -13.821 1.00 97.62 89 ILE A CA 1
ATOM 705 C C . ILE A 1 89 ? 2.550 -5.131 -13.488 1.00 97.62 89 IL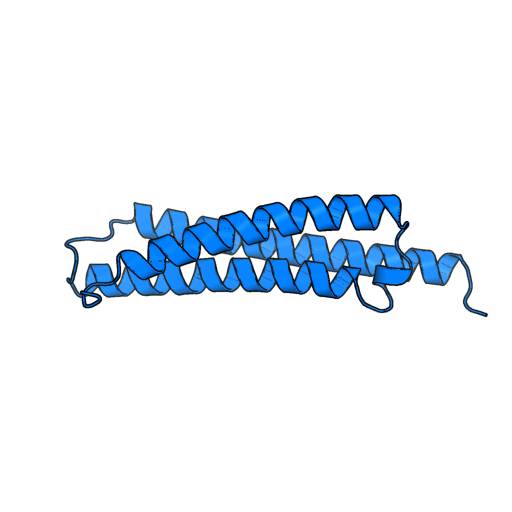E A C 1
ATOM 707 O O . ILE A 1 89 ? 1.849 -5.285 -12.492 1.00 97.62 89 ILE A O 1
ATOM 711 N N . ARG A 1 90 ? 2.338 -4.149 -14.375 1.00 98.00 90 ARG A N 1
ATOM 712 C CA . ARG A 1 90 ? 1.342 -3.084 -14.196 1.00 98.00 90 ARG A CA 1
ATOM 713 C C . ARG A 1 90 ? -0.052 -3.640 -13.898 1.00 98.00 90 ARG A C 1
ATOM 715 O O . ARG A 1 90 ? -0.652 -3.250 -12.911 1.00 98.00 90 ARG A O 1
ATOM 722 N N . ARG A 1 91 ? -0.528 -4.619 -14.680 1.00 98.44 91 ARG A N 1
ATOM 723 C CA . ARG A 1 91 ? -1.845 -5.254 -14.464 1.00 98.44 91 ARG A CA 1
ATOM 724 C C . ARG A 1 91 ? -1.969 -5.933 -13.101 1.00 98.44 91 ARG A C 1
ATOM 726 O O . ARG A 1 91 ? -3.047 -5.934 -12.515 1.00 98.44 91 ARG A O 1
ATOM 733 N N . ARG A 1 92 ? -0.892 -6.559 -12.615 1.00 98.44 92 ARG A N 1
ATOM 734 C CA . ARG A 1 92 ? -0.887 -7.193 -11.289 1.00 98.44 92 ARG A CA 1
ATOM 735 C C . ARG A 1 92 ? -0.954 -6.136 -10.196 1.00 98.44 92 ARG A C 1
ATOM 737 O O . ARG A 1 92 ? -1.787 -6.270 -9.312 1.00 98.44 92 ARG A O 1
ATOM 744 N N . VAL A 1 93 ? -0.138 -5.091 -10.298 1.00 98.62 93 VAL A N 1
ATOM 745 C CA . VAL A 1 93 ? -0.087 -4.003 -9.314 1.00 98.62 93 VAL A CA 1
ATOM 746 C C . VAL A 1 93 ? -1.413 -3.244 -9.285 1.00 98.62 93 VAL A C 1
ATOM 748 O O . VAL A 1 93 ? -1.997 -3.137 -8.221 1.00 98.62 93 VAL A O 1
ATOM 751 N N . GLU A 1 94 ? -1.983 -2.880 -10.440 1.00 98.56 94 GLU A N 1
ATOM 752 C CA . GLU A 1 94 ? -3.313 -2.248 -10.542 1.00 98.56 94 GLU A CA 1
ATOM 753 C C . GLU A 1 94 ? -4.414 -3.076 -9.854 1.00 98.56 94 GLU A C 1
ATOM 755 O O . GLU A 1 94 ? -5.320 -2.527 -9.223 1.00 98.56 94 GLU A O 1
ATOM 760 N N . LYS A 1 95 ? -4.342 -4.412 -9.946 1.00 98.56 95 LYS A N 1
ATOM 761 C CA . LYS A 1 95 ? -5.274 -5.295 -9.235 1.00 98.56 95 LYS A CA 1
ATOM 762 C C . LYS A 1 95 ? -5.100 -5.187 -7.720 1.00 98.56 95 LYS A C 1
ATOM 764 O O . LYS A 1 95 ? -6.110 -5.142 -7.022 1.00 98.56 95 LYS A O 1
ATOM 769 N N . VAL A 1 96 ? -3.861 -5.163 -7.225 1.00 98.38 96 VAL A N 1
ATOM 770 C CA . VAL A 1 96 ? -3.582 -4.998 -5.790 1.00 98.38 96 VAL A CA 1
ATOM 771 C C . VAL A 1 96 ? -4.029 -3.607 -5.327 1.00 98.38 96 VAL A C 1
ATOM 773 O O . VAL A 1 96 ? -4.843 -3.545 -4.419 1.00 98.38 96 VAL A O 1
ATOM 776 N N . THR A 1 97 ? -3.693 -2.537 -6.054 1.00 98.62 97 THR A N 1
ATOM 777 C CA . THR A 1 97 ? -4.171 -1.157 -5.816 1.00 98.62 97 THR A CA 1
ATOM 778 C C . THR A 1 97 ? -5.674 -1.062 -5.667 1.00 98.62 97 THR A C 1
ATOM 780 O O . THR A 1 97 ? -6.181 -0.422 -4.745 1.00 98.62 97 THR A O 1
ATOM 783 N N . ARG A 1 98 ? -6.427 -1.752 -6.527 1.00 98.62 98 ARG A N 1
ATOM 784 C CA . ARG A 1 98 ? -7.883 -1.795 -6.393 1.00 98.62 98 ARG A CA 1
ATOM 785 C C . ARG A 1 98 ? -8.327 -2.490 -5.103 1.00 98.62 98 ARG A C 1
ATOM 787 O O . ARG A 1 98 ? -9.267 -2.023 -4.468 1.00 98.62 98 ARG A O 1
ATOM 794 N N . LEU A 1 99 ? -7.693 -3.599 -4.725 1.00 98.56 99 LEU A N 1
ATOM 795 C CA . LEU A 1 99 ? -8.019 -4.324 -3.493 1.00 98.56 99 LEU A CA 1
ATOM 796 C C . LEU A 1 99 ? -7.649 -3.513 -2.245 1.00 98.56 99 LEU A C 1
ATOM 798 O O . LEU A 1 99 ? -8.474 -3.403 -1.341 1.00 98.56 99 LEU A O 1
ATOM 802 N N . THR A 1 100 ? -6.471 -2.892 -2.224 1.00 98.69 100 THR A N 1
ATOM 803 C CA . THR A 1 100 ? -6.003 -2.027 -1.134 1.00 98.69 100 THR A CA 1
ATOM 804 C C . THR A 1 100 ? -6.901 -0.796 -0.989 1.00 98.69 100 THR A C 1
ATOM 806 O O . THR A 1 100 ? -7.306 -0.453 0.119 1.00 98.69 100 THR A O 1
ATOM 809 N N . SER A 1 101 ? -7.342 -0.193 -2.099 1.00 98.62 101 SER A N 1
ATOM 810 C CA . SER A 1 101 ? -8.323 0.902 -2.085 1.00 98.62 101 SER A CA 1
ATOM 811 C C . SER A 1 101 ? -9.685 0.475 -1.517 1.00 98.62 101 SER A C 1
ATOM 813 O O . SER A 1 101 ? -10.267 1.199 -0.707 1.00 98.62 101 SER A O 1
ATOM 815 N N . ILE A 1 102 ? -10.183 -0.717 -1.876 1.00 98.25 102 ILE A N 1
ATOM 816 C CA . ILE A 1 102 ? -11.409 -1.282 -1.285 1.00 98.25 102 ILE A CA 1
ATOM 817 C C . ILE A 1 102 ? -11.226 -1.504 0.221 1.00 98.25 102 ILE A C 1
ATOM 819 O O . ILE A 1 102 ? -12.104 -1.134 0.999 1.00 98.25 102 ILE A O 1
ATOM 823 N N . ALA A 1 103 ? -10.089 -2.062 0.646 1.00 98.06 103 ALA A N 1
ATOM 824 C CA . ALA A 1 103 ? -9.782 -2.257 2.059 1.00 98.06 103 ALA A CA 1
ATOM 825 C C . ALA A 1 103 ? -9.768 -0.920 2.817 1.00 98.06 103 ALA A C 1
ATOM 827 O O . ALA A 1 103 ? -10.433 -0.793 3.844 1.00 98.06 103 ALA A O 1
ATOM 828 N N . LEU A 1 104 ? -9.110 0.107 2.272 1.00 98.12 104 LEU A N 1
ATOM 829 C CA . LEU A 1 104 ? -9.087 1.445 2.861 1.00 98.12 104 LEU A CA 1
ATOM 830 C C . LEU A 1 104 ? -10.489 2.060 2.948 1.00 98.12 104 LEU A C 1
ATOM 832 O O . LEU A 1 104 ? -10.827 2.697 3.944 1.00 98.12 104 LEU A O 1
ATOM 836 N N . ALA A 1 105 ? -11.333 1.852 1.934 1.00 97.88 105 ALA A N 1
ATOM 837 C CA . ALA A 1 105 ? -12.721 2.302 1.962 1.00 97.88 105 ALA A CA 1
ATOM 838 C C . ALA A 1 105 ? -13.516 1.631 3.094 1.00 97.88 105 ALA A C 1
ATOM 840 O O . ALA A 1 105 ? -14.271 2.314 3.788 1.00 97.88 105 ALA A O 1
ATOM 841 N N . LEU A 1 106 ? -13.323 0.327 3.317 1.00 95.75 106 LEU A N 1
ATOM 842 C CA . LEU A 1 106 ? -13.945 -0.405 4.425 1.00 95.75 106 LEU A CA 1
ATOM 843 C C . LEU A 1 106 ? -13.443 0.089 5.786 1.00 95.75 106 LEU A C 1
ATOM 845 O O . LEU A 1 106 ? -14.262 0.362 6.664 1.00 95.75 106 LEU A O 1
ATOM 849 N N . VAL A 1 107 ? -12.129 0.288 5.938 1.00 95.06 107 VAL A N 1
ATOM 850 C CA . VAL A 1 107 ? -11.537 0.901 7.140 1.00 95.06 107 VAL A CA 1
ATOM 851 C C . VAL A 1 107 ? -12.198 2.260 7.390 1.00 95.06 107 VAL A C 1
ATOM 853 O O . VAL A 1 107 ? -12.823 2.482 8.420 1.00 95.06 107 VAL A O 1
ATOM 856 N N . ASN A 1 108 ? -12.235 3.133 6.391 1.00 95.06 108 ASN A N 1
ATOM 857 C CA . ASN A 1 108 ? -12.848 4.457 6.499 1.00 95.06 108 ASN A CA 1
ATOM 858 C C . ASN A 1 108 ? -14.355 4.454 6.842 1.00 95.06 108 ASN A C 1
ATOM 860 O O . ASN A 1 108 ? -14.891 5.496 7.236 1.00 95.06 108 ASN A O 1
ATOM 864 N N . LYS A 1 109 ? -15.062 3.329 6.670 1.00 93.25 109 LYS A N 1
ATOM 865 C CA . LYS A 1 109 ? -16.479 3.168 7.039 1.00 93.25 109 LYS A CA 1
ATOM 866 C C . LYS A 1 109 ? -16.681 2.693 8.479 1.00 93.25 109 LYS A C 1
ATOM 868 O O . LYS A 1 109 ? -17.762 2.908 9.019 1.00 93.25 109 LYS A O 1
ATOM 873 N N . VAL A 1 110 ? -15.680 2.083 9.119 1.00 87.62 110 VAL A N 1
ATOM 874 C CA . VAL A 1 110 ? -15.802 1.615 10.51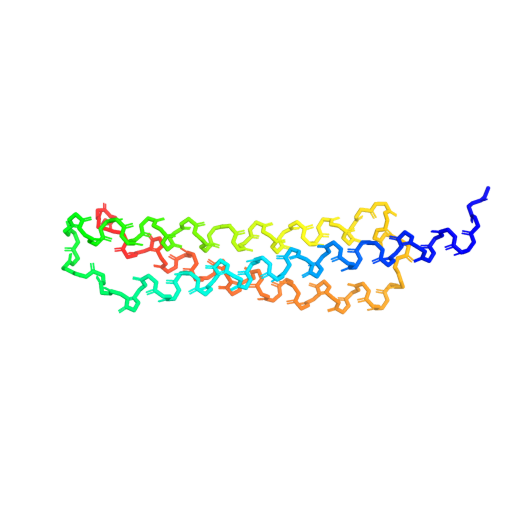3 1.00 87.62 110 VAL A CA 1
ATOM 875 C C . VAL A 1 110 ? -15.493 2.694 11.558 1.00 87.62 110 VAL A C 1
ATOM 877 O O . VAL A 1 110 ? -15.772 2.475 12.741 1.00 87.62 110 VAL A O 1
ATOM 880 N N . MET A 1 111 ? -14.992 3.863 11.134 1.00 82.12 111 MET A N 1
ATOM 881 C CA . MET A 1 111 ? -14.712 5.012 12.002 1.00 82.12 111 MET A CA 1
ATOM 882 C C . MET A 1 111 ? -15.938 5.403 12.857 1.00 82.12 111 MET A C 1
ATOM 884 O O . MET A 1 111 ? -17.032 5.582 12.312 1.00 82.12 111 MET A O 1
ATOM 888 N N . PRO A 1 112 ? -15.799 5.585 14.183 1.00 70.44 112 PRO A N 1
ATOM 889 C CA . PRO A 1 112 ? -16.884 6.057 15.033 1.00 70.44 112 PRO A CA 1
ATOM 890 C C . PRO A 1 112 ? -17.116 7.547 14.747 1.00 70.44 112 PRO A C 1
ATOM 892 O O . PRO A 1 112 ? -16.194 8.342 14.895 1.00 70.44 112 PRO A O 1
ATOM 895 N N . GLY A 1 113 ? -18.326 7.923 14.321 1.00 67.25 113 GLY A N 1
ATOM 896 C CA . GLY A 1 113 ? -18.697 9.326 14.074 1.00 67.25 113 GLY A CA 1
ATOM 897 C C . GLY A 1 113 ? -19.023 9.691 12.623 1.00 67.25 113 GLY A C 1
ATOM 898 O O . GLY A 1 113 ? -19.439 10.817 12.377 1.00 67.25 113 GLY A O 1
ATOM 899 N N . ARG A 1 114 ? -18.909 8.760 11.665 1.00 57.12 114 ARG A N 1
ATOM 900 C CA . ARG A 1 114 ? -19.602 8.890 10.372 1.00 57.12 114 ARG A CA 1
ATOM 901 C C . ARG A 1 114 ? -20.976 8.233 10.475 1.00 57.12 114 ARG A C 1
ATOM 903 O O . ARG A 1 114 ? -21.076 7.014 10.334 1.00 57.12 114 ARG A O 1
ATOM 910 N N . VAL A 1 115 ? -21.987 9.043 10.787 1.00 46.16 115 VAL A N 1
ATOM 911 C CA . VAL A 1 115 ? -23.390 8.761 10.438 1.00 46.16 115 VAL A CA 1
ATOM 912 C C . VAL A 1 115 ? -23.576 9.146 8.977 1.00 46.16 115 VAL A C 1
ATOM 914 O O . VAL A 1 115 ? -23.083 10.237 8.614 1.00 46.16 115 VAL A O 1
#

Foldseek 3Di:
DDDLVVLVVLQVVLQVLLVVLLVLLVVLQVQLVVLVVVPLPDQPDPSVVVSLVSNLVSLVSSLVSLVVSLVSLVDPSVVSHDPVVSVVSNVVSVVVNVVSVVVSVVSVVSHPPDD

pLDDT: mean 92.79, std 10.06, range [44.91, 98.88]

Sequence (115 aa):
MADKRSRSHAGMAAVKDCVENMREGVYQMRNSLKEMEDGMGRKGSQRFLFHYYNVQTWVSAALTDEWTCLESLSGRTGRSVNSRVRTQIRRRVEKVTRLTSIALALVNKVMPGRV